Protein AF-T1PI43-F1 (afdb_monomer)

Structure (mmCIF, N/CA/C/O backbone):
data_AF-T1PI43-F1
#
_entry.id   AF-T1PI43-F1
#
loop_
_atom_site.group_PDB
_atom_site.id
_atom_site.type_symbol
_atom_site.label_atom_id
_atom_site.label_alt_id
_atom_site.label_comp_id
_atom_site.label_asym_id
_atom_site.label_entity_id
_atom_site.label_seq_id
_atom_site.pdbx_PDB_ins_code
_atom_site.Cartn_x
_atom_site.Cartn_y
_atom_site.Cartn_z
_atom_site.occupancy
_atom_site.B_iso_or_equiv
_atom_site.auth_seq_id
_atom_site.auth_comp_id
_atom_site.auth_asym_id
_atom_site.auth_atom_id
_atom_site.pdbx_PDB_model_num
ATOM 1 N N . MET A 1 1 ? 41.796 4.995 -21.444 1.00 42.12 1 MET A N 1
ATOM 2 C CA . MET A 1 1 ? 40.550 5.702 -21.820 1.00 42.12 1 MET A CA 1
ATOM 3 C C . MET A 1 1 ? 39.858 4.937 -22.948 1.00 42.12 1 MET A C 1
ATOM 5 O O . MET A 1 1 ? 40.168 5.170 -24.104 1.00 42.12 1 MET A O 1
ATOM 9 N N . LYS A 1 2 ? 39.012 3.948 -22.628 1.00 40.44 2 LYS A N 1
ATOM 10 C CA . LYS A 1 2 ? 38.234 3.158 -23.612 1.00 40.44 2 LYS A CA 1
ATOM 11 C C . LYS A 1 2 ? 36.984 2.537 -22.960 1.00 40.44 2 LYS A C 1
ATOM 13 O O . LYS A 1 2 ? 36.690 1.363 -23.126 1.00 40.44 2 LYS A O 1
ATOM 18 N N . ALA A 1 3 ? 36.286 3.324 -22.141 1.00 47.00 3 ALA A N 1
ATOM 19 C CA . ALA A 1 3 ? 35.073 2.886 -21.439 1.00 47.00 3 ALA A CA 1
ATOM 20 C C . ALA A 1 3 ? 33.947 3.938 -21.456 1.00 47.00 3 ALA A C 1
ATOM 22 O O . ALA A 1 3 ? 32.954 3.785 -20.759 1.00 47.00 3 ALA A O 1
ATOM 23 N N . ALA A 1 4 ? 34.092 5.006 -22.250 1.00 47.03 4 ALA A N 1
ATOM 24 C CA . ALA A 1 4 ? 33.090 6.068 -22.370 1.00 47.03 4 ALA A CA 1
ATOM 25 C C . ALA A 1 4 ? 32.161 5.899 -23.594 1.00 47.03 4 ALA A C 1
ATOM 27 O O . ALA A 1 4 ? 31.239 6.685 -23.765 1.00 47.03 4 ALA A O 1
ATOM 28 N N . GLU A 1 5 ? 32.369 4.874 -24.433 1.00 46.25 5 GLU A N 1
ATOM 29 C CA . GLU A 1 5 ? 31.746 4.770 -25.769 1.00 46.25 5 GLU A CA 1
ATOM 30 C C . GLU A 1 5 ? 30.708 3.637 -25.911 1.00 46.25 5 GLU A C 1
ATOM 32 O O . GLU A 1 5 ? 30.396 3.204 -27.013 1.00 46.25 5 GLU A O 1
ATOM 37 N N . LYS A 1 6 ? 30.144 3.116 -24.810 1.00 44.12 6 LYS A N 1
ATOM 38 C CA . LYS A 1 6 ? 29.080 2.088 -24.896 1.00 44.12 6 LYS A CA 1
ATOM 39 C C . LYS A 1 6 ? 27.882 2.291 -23.970 1.00 44.12 6 LYS A C 1
ATOM 41 O O . LYS A 1 6 ? 27.075 1.384 -23.800 1.00 44.12 6 LYS A O 1
ATOM 46 N N . ALA A 1 7 ? 27.730 3.481 -23.401 1.00 49.81 7 ALA A N 1
ATOM 47 C CA . ALA A 1 7 ? 26.522 3.867 -22.684 1.00 49.81 7 ALA A CA 1
ATOM 48 C C . ALA A 1 7 ? 25.540 4.514 -23.672 1.00 49.81 7 ALA A C 1
ATOM 50 O O . ALA A 1 7 ? 25.355 5.728 -23.672 1.00 49.81 7 ALA A O 1
ATOM 51 N N . VAL A 1 8 ? 24.951 3.704 -24.559 1.00 52.94 8 VAL A N 1
ATOM 52 C CA . VAL A 1 8 ? 23.811 4.145 -25.374 1.00 52.94 8 VAL A CA 1
ATOM 53 C C . VAL A 1 8 ? 22.723 4.603 -24.405 1.00 52.94 8 VAL A C 1
ATOM 55 O O . VAL A 1 8 ? 22.339 3.849 -23.506 1.00 52.94 8 VAL A O 1
ATOM 58 N N . SER A 1 9 ? 22.286 5.854 -24.552 1.00 54.09 9 SER A N 1
ATOM 59 C CA . SER A 1 9 ? 21.179 6.449 -23.804 1.00 54.09 9 SER A CA 1
ATOM 60 C C . SER A 1 9 ? 20.005 5.465 -23.780 1.00 54.09 9 SER A C 1
ATOM 62 O O . SER A 1 9 ? 19.653 4.958 -24.847 1.00 54.09 9 SER A O 1
ATOM 64 N N . PRO A 1 10 ? 19.394 5.167 -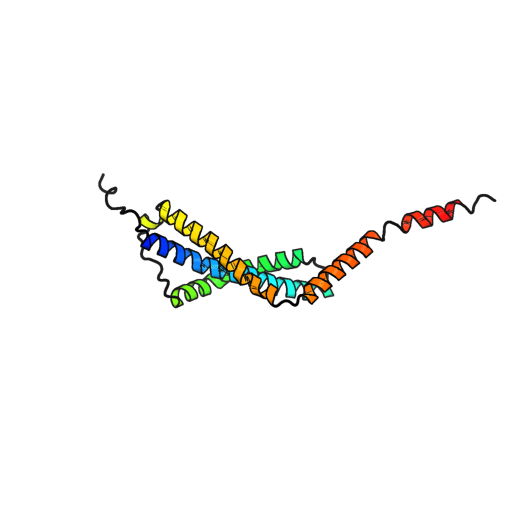22.619 1.00 58.06 10 PRO A N 1
ATOM 65 C CA . PRO A 1 10 ? 18.272 4.240 -22.571 1.00 58.06 10 PRO A CA 1
ATOM 66 C C . PRO A 1 10 ? 17.163 4.753 -23.494 1.00 58.06 10 PRO A C 1
ATOM 68 O O . PRO A 1 10 ? 16.716 5.896 -23.367 1.00 58.06 10 PRO A O 1
ATOM 71 N N . SER A 1 11 ? 16.762 3.916 -24.451 1.00 66.56 11 SER A N 1
ATOM 72 C CA . SER A 1 11 ? 15.646 4.206 -25.347 1.00 66.56 11 SER A CA 1
ATOM 73 C C . SER A 1 11 ? 14.371 4.396 -24.523 1.00 66.56 11 SER A C 1
ATOM 75 O O . SER A 1 11 ? 14.207 3.785 -23.464 1.00 66.56 11 SER A O 1
ATOM 77 N N . SER A 1 12 ? 13.434 5.218 -24.998 1.00 68.12 12 SER A N 1
ATOM 78 C CA . SER A 1 12 ? 12.165 5.480 -24.305 1.00 68.12 12 SER A CA 1
ATOM 79 C C . SER A 1 12 ? 11.398 4.194 -23.969 1.00 68.12 12 SER A C 1
ATOM 81 O O . SER A 1 12 ? 10.742 4.126 -22.934 1.00 68.12 12 SER A O 1
ATOM 83 N N . ALA A 1 13 ? 11.531 3.151 -24.797 1.00 69.94 13 ALA A N 1
ATOM 84 C CA . ALA A 1 13 ? 10.933 1.840 -24.553 1.00 69.94 13 ALA A CA 1
ATOM 85 C C . ALA A 1 13 ? 11.521 1.120 -23.323 1.00 69.94 13 ALA A C 1
ATOM 87 O O . ALA A 1 13 ? 10.793 0.438 -22.605 1.00 69.94 13 ALA A O 1
ATOM 88 N N . ASP A 1 14 ? 12.814 1.287 -23.041 1.00 70.88 14 ASP A N 1
ATOM 89 C CA . ASP A 1 14 ? 13.461 0.659 -21.885 1.00 70.88 14 ASP A CA 1
ATOM 90 C C . ASP A 1 14 ? 13.163 1.427 -20.594 1.00 70.88 14 ASP A C 1
ATOM 92 O O . ASP A 1 14 ? 12.953 0.814 -19.549 1.00 70.88 14 ASP A O 1
ATOM 96 N N . LEU A 1 15 ? 13.018 2.755 -20.675 1.00 71.81 15 LEU A N 1
ATOM 97 C CA . LEU A 1 15 ? 12.529 3.571 -19.558 1.00 71.81 15 LEU A CA 1
ATOM 98 C C . LEU A 1 15 ? 11.111 3.167 -19.131 1.00 71.81 15 LEU A C 1
ATOM 100 O O . LEU A 1 15 ? 10.839 3.076 -17.935 1.00 71.81 15 LEU A O 1
ATOM 104 N N . TRP A 1 16 ? 10.229 2.873 -20.090 1.00 75.56 16 TRP A N 1
ATOM 105 C CA . TRP A 1 16 ? 8.878 2.382 -19.804 1.00 75.56 16 TRP A CA 1
ATOM 106 C C . TRP A 1 16 ? 8.876 1.000 -19.143 1.00 75.56 16 TRP A C 1
ATOM 108 O O . TRP A 1 16 ? 8.132 0.786 -18.189 1.00 75.56 16 TRP A O 1
ATOM 118 N N . LYS A 1 17 ? 9.742 0.075 -19.571 1.00 77.25 17 LYS A N 1
ATOM 119 C CA . LYS A 1 17 ? 9.887 -1.230 -18.897 1.00 77.25 17 LYS A CA 1
ATOM 120 C C . LYS A 1 17 ? 10.351 -1.067 -17.449 1.00 77.25 17 LYS A C 1
ATOM 122 O O . LYS A 1 17 ? 9.759 -1.661 -16.554 1.00 77.25 17 LYS A O 1
ATOM 127 N N . ILE A 1 18 ? 11.367 -0.228 -17.212 1.00 76.56 18 ILE A N 1
ATOM 128 C CA . ILE A 1 18 ? 11.862 0.082 -15.858 1.00 76.56 18 ILE A CA 1
ATOM 129 C C . ILE A 1 18 ? 10.738 0.670 -15.003 1.00 76.56 18 ILE A C 1
ATOM 131 O O . ILE A 1 18 ? 10.595 0.294 -13.839 1.00 76.56 18 ILE A O 1
ATOM 135 N N . PHE A 1 19 ? 9.938 1.568 -15.581 1.00 81.69 19 PHE A N 1
ATOM 136 C CA . PHE A 1 19 ? 8.791 2.166 -14.912 1.00 81.69 19 PHE A CA 1
ATOM 137 C C . PHE A 1 19 ? 7.785 1.101 -14.466 1.00 81.69 19 PHE A C 1
ATOM 139 O O . PHE A 1 19 ? 7.496 1.028 -13.279 1.00 81.69 19 PHE A O 1
ATOM 146 N N . PHE A 1 20 ? 7.302 0.239 -15.368 1.00 81.31 20 PHE A N 1
ATOM 147 C CA . PHE A 1 20 ? 6.287 -0.769 -15.028 1.00 81.31 20 PHE A CA 1
ATOM 148 C C . PHE A 1 20 ? 6.787 -1.806 -14.022 1.00 81.31 20 PHE A C 1
ATOM 150 O O . PHE A 1 20 ? 6.079 -2.120 -13.070 1.00 81.31 20 PHE A O 1
ATOM 157 N N . VAL A 1 21 ? 8.026 -2.274 -14.173 1.00 81.69 21 VAL A N 1
ATOM 158 C CA . VAL A 1 21 ? 8.634 -3.250 -13.253 1.00 81.69 21 VAL A CA 1
ATOM 159 C C . VAL A 1 21 ? 8.781 -2.678 -11.842 1.00 81.69 21 VAL A C 1
ATOM 161 O O . VAL A 1 21 ? 8.653 -3.411 -10.871 1.00 81.69 21 VAL A O 1
ATOM 164 N N . ASN A 1 22 ? 9.007 -1.366 -11.710 1.00 82.25 22 ASN A N 1
ATOM 165 C CA . ASN A 1 22 ? 9.020 -0.691 -10.411 1.00 82.25 22 ASN A CA 1
ATOM 166 C C . ASN A 1 22 ? 7.637 -0.193 -9.970 1.00 82.25 22 ASN A C 1
ATOM 168 O O . ASN A 1 22 ? 7.474 0.116 -8.801 1.00 82.25 22 ASN A O 1
ATOM 172 N N . ALA A 1 23 ? 6.656 -0.064 -10.861 1.00 86.38 23 ALA A N 1
ATOM 173 C CA . ALA A 1 23 ? 5.327 0.417 -10.506 1.00 86.38 23 ALA A CA 1
ATOM 174 C C . ALA A 1 23 ? 4.457 -0.713 -9.958 1.00 86.38 23 ALA A C 1
ATOM 176 O O . ALA A 1 23 ? 3.873 -0.557 -8.894 1.00 86.38 23 ALA A O 1
ATOM 177 N N . VAL A 1 24 ? 4.404 -1.863 -10.636 1.00 87.31 24 VAL A N 1
ATOM 178 C CA . VAL A 1 24 ? 3.499 -2.970 -10.275 1.00 87.31 24 VAL A CA 1
ATOM 179 C C . VAL A 1 24 ? 3.691 -3.489 -8.844 1.00 87.31 24 VAL A C 1
ATOM 181 O O . VAL A 1 24 ? 2.685 -3.594 -8.139 1.00 87.31 24 VAL A O 1
ATOM 184 N N . PRO A 1 25 ? 4.921 -3.731 -8.350 1.00 86.62 25 PRO A N 1
ATOM 185 C CA . PRO A 1 25 ? 5.114 -4.178 -6.973 1.00 86.62 25 PRO A CA 1
ATOM 186 C C . PRO A 1 25 ? 4.611 -3.154 -5.955 1.00 86.62 25 PRO A C 1
ATOM 188 O O . PRO A 1 25 ? 4.057 -3.509 -4.922 1.00 86.62 25 PRO A O 1
ATOM 191 N N . PHE A 1 26 ? 4.766 -1.870 -6.276 1.00 89.12 26 PHE A N 1
ATOM 192 C CA . PHE A 1 26 ? 4.360 -0.763 -5.422 1.00 89.12 26 PHE A CA 1
ATOM 193 C C . PHE A 1 26 ? 2.856 -0.470 -5.498 1.00 89.12 26 PHE A C 1
ATOM 195 O O . PHE A 1 26 ? 2.288 -0.034 -4.503 1.00 89.12 26 PHE A O 1
ATOM 202 N N . VAL A 1 27 ? 2.196 -0.763 -6.627 1.00 91.69 27 VAL A N 1
ATOM 203 C CA . VAL A 1 27 ? 0.725 -0.799 -6.712 1.00 91.69 27 VAL A CA 1
ATOM 204 C C . VAL A 1 27 ? 0.184 -1.891 -5.801 1.00 91.69 27 VAL A C 1
ATOM 206 O O . VAL A 1 27 ? -0.725 -1.630 -5.021 1.00 91.69 27 VAL A O 1
ATOM 209 N N . ALA A 1 28 ? 0.750 -3.099 -5.870 1.00 89.62 28 ALA A N 1
ATOM 210 C CA . ALA A 1 28 ? 0.323 -4.210 -5.026 1.00 89.62 28 ALA A CA 1
ATOM 211 C C . ALA A 1 28 ? 0.571 -3.923 -3.537 1.00 89.62 28 ALA A C 1
ATOM 213 O O . ALA A 1 28 ? -0.325 -4.140 -2.725 1.00 89.62 28 ALA A O 1
ATOM 214 N N . PHE A 1 29 ? 1.743 -3.373 -3.198 1.00 90.00 29 PHE A N 1
ATOM 215 C CA . PHE A 1 29 ? 2.058 -2.944 -1.837 1.00 90.00 29 PHE A CA 1
ATOM 216 C C . PHE A 1 29 ? 1.079 -1.872 -1.346 1.00 90.00 29 PHE A C 1
ATOM 218 O O . PHE A 1 29 ? 0.436 -2.085 -0.332 1.00 90.00 29 PHE A O 1
ATOM 225 N N . GLY A 1 30 ? 0.890 -0.771 -2.086 1.00 90.62 30 GLY A N 1
ATOM 226 C CA . GLY A 1 30 ? -0.023 0.307 -1.678 1.00 90.62 30 GLY A CA 1
ATOM 227 C C . GLY A 1 30 ? -1.491 -0.128 -1.600 1.00 90.62 30 GLY A C 1
ATOM 228 O O . GLY A 1 30 ? -2.244 0.372 -0.767 1.00 90.62 30 GLY A O 1
ATOM 229 N N . PHE A 1 31 ? -1.906 -1.078 -2.446 1.00 92.25 31 PHE A N 1
ATOM 230 C CA . PHE A 1 31 ? -3.227 -1.700 -2.358 1.00 92.25 31 PHE A CA 1
ATOM 231 C C . PHE A 1 31 ? -3.378 -2.494 -1.064 1.00 92.25 31 PHE A C 1
ATOM 233 O O . PHE A 1 31 ? -4.322 -2.250 -0.317 1.00 92.25 31 PHE A O 1
ATOM 240 N N . LEU A 1 32 ? -2.457 -3.427 -0.805 1.00 90.38 32 LEU A N 1
ATOM 241 C CA . LEU A 1 32 ? -2.497 -4.283 0.377 1.00 90.38 32 LEU A CA 1
ATOM 242 C C . LEU A 1 32 ? -2.373 -3.455 1.660 1.00 90.38 32 LEU A C 1
ATOM 244 O O . LEU A 1 32 ? -3.080 -3.757 2.620 1.00 90.38 32 LEU A O 1
ATOM 248 N N . ASP A 1 33 ? -1.560 -2.394 1.620 1.00 91.06 33 ASP A N 1
ATOM 249 C CA . ASP A 1 33 ? -1.339 -1.437 2.701 1.00 91.06 33 ASP A CA 1
ATOM 250 C C . ASP A 1 33 ? -2.654 -0.764 3.142 1.00 91.06 33 ASP A C 1
ATOM 252 O O . ASP A 1 33 ? -3.153 -0.996 4.246 1.00 91.06 33 ASP A O 1
ATOM 256 N N . ASN A 1 34 ? -3.306 -0.031 2.235 1.00 89.44 34 ASN A N 1
ATOM 257 C CA . ASN A 1 34 ? -4.560 0.657 2.552 1.00 89.44 34 ASN A CA 1
ATOM 258 C C . ASN A 1 34 ? -5.727 -0.308 2.805 1.00 89.44 34 ASN A C 1
ATOM 260 O O . ASN A 1 34 ? -6.537 -0.066 3.698 1.00 89.44 34 ASN A O 1
ATOM 264 N N . PHE A 1 35 ? -5.819 -1.403 2.044 1.00 90.88 35 PHE A N 1
ATOM 265 C CA . PHE A 1 35 ? -6.903 -2.377 2.188 1.00 90.88 35 PHE A CA 1
ATOM 266 C C . PHE A 1 35 ? -6.860 -3.063 3.554 1.00 90.88 35 PHE A C 1
ATOM 268 O O . PHE A 1 35 ? -7.862 -3.111 4.269 1.00 90.88 35 PHE A O 1
ATOM 275 N N . THR A 1 36 ? -5.689 -3.580 3.928 1.00 89.00 36 THR A N 1
ATOM 276 C CA . THR A 1 36 ? -5.530 -4.309 5.185 1.00 89.00 36 THR A CA 1
ATOM 277 C C . THR A 1 36 ? -5.584 -3.359 6.369 1.00 89.00 36 THR A C 1
ATOM 279 O O . THR A 1 36 ? -6.169 -3.734 7.376 1.00 89.00 36 THR A O 1
ATOM 282 N N . MET A 1 37 ? -5.075 -2.125 6.252 1.00 90.12 37 MET A N 1
ATOM 283 C CA . MET A 1 37 ? -5.239 -1.110 7.295 1.00 90.12 37 MET A CA 1
ATOM 284 C C . MET A 1 37 ? -6.715 -0.835 7.591 1.00 90.12 37 MET A C 1
ATOM 286 O O . MET A 1 37 ? -7.085 -0.836 8.759 1.00 90.12 37 MET A O 1
ATOM 290 N N . ILE A 1 38 ? -7.551 -0.603 6.571 1.00 88.44 38 ILE A N 1
ATOM 291 C CA . ILE A 1 38 ? -8.977 -0.291 6.770 1.00 88.44 38 ILE A CA 1
ATOM 292 C C . ILE A 1 38 ? -9.684 -1.461 7.455 1.00 88.44 38 ILE A C 1
ATOM 294 O O . ILE A 1 38 ? -10.362 -1.272 8.459 1.00 88.44 38 ILE A O 1
ATOM 298 N N . ILE A 1 39 ? -9.475 -2.679 6.951 1.00 87.44 39 ILE A N 1
ATOM 299 C CA . ILE A 1 39 ? -10.117 -3.871 7.508 1.00 87.44 39 ILE A CA 1
ATOM 300 C C . ILE A 1 39 ? -9.593 -4.169 8.916 1.00 87.44 39 ILE A C 1
ATOM 302 O O . ILE A 1 39 ? -10.376 -4.371 9.836 1.00 87.44 39 ILE A O 1
ATOM 306 N N . ALA A 1 40 ? -8.276 -4.197 9.113 1.00 88.75 40 ALA A N 1
ATOM 307 C CA . ALA A 1 40 ? -7.685 -4.478 10.417 1.00 88.75 40 ALA A CA 1
ATOM 308 C C . ALA A 1 40 ? -8.018 -3.387 11.439 1.00 88.75 40 ALA A C 1
ATOM 310 O O . ALA A 1 40 ? -8.269 -3.716 12.592 1.00 88.75 40 ALA A O 1
ATOM 311 N N . GLY A 1 41 ? -8.043 -2.118 11.025 1.00 86.19 41 GLY A N 1
ATOM 312 C CA . GLY A 1 41 ? -8.443 -0.988 11.860 1.00 86.19 41 GLY A CA 1
ATOM 313 C C . GLY A 1 41 ? -9.864 -1.157 12.385 1.00 86.19 41 GLY A C 1
ATOM 314 O O . GLY A 1 41 ? -10.056 -1.108 13.596 1.00 86.19 41 GLY A O 1
ATOM 315 N N . ASP A 1 42 ? -10.810 -1.481 11.501 1.00 83.75 42 ASP A N 1
ATOM 316 C CA . ASP A 1 42 ? -12.206 -1.771 11.854 1.00 83.75 42 ASP A CA 1
ATOM 317 C C . ASP A 1 42 ? -12.319 -2.965 12.825 1.00 83.75 42 ASP A C 1
ATOM 319 O O . ASP A 1 42 ? -12.949 -2.884 13.880 1.00 83.75 42 ASP A O 1
ATOM 323 N N . TYR A 1 43 ? -11.598 -4.062 12.556 1.00 84.69 43 TYR A N 1
ATOM 324 C CA . TYR A 1 43 ? -11.562 -5.21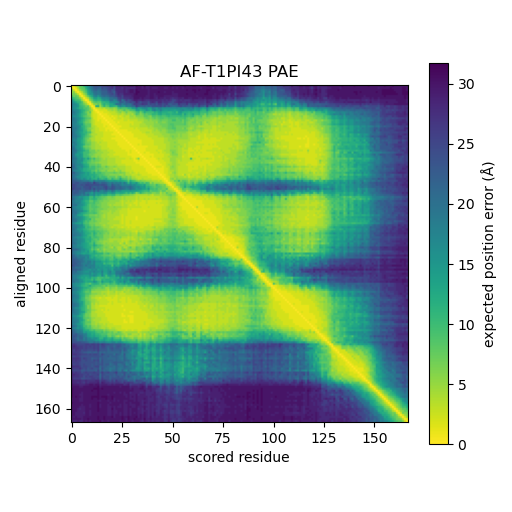6 13.466 1.00 84.69 43 TYR A CA 1
ATOM 325 C C . TYR A 1 43 ? -10.959 -4.891 14.839 1.00 84.69 43 TYR A C 1
ATOM 327 O O . TYR A 1 43 ? -11.426 -5.414 15.854 1.00 84.69 43 TYR A O 1
ATOM 335 N N . ILE A 1 44 ? -9.906 -4.071 14.889 1.00 85.50 44 ILE A N 1
ATOM 336 C CA . ILE A 1 44 ? -9.267 -3.642 16.139 1.00 85.50 44 ILE A CA 1
ATOM 337 C C . ILE A 1 44 ? -10.225 -2.752 16.921 1.00 85.50 44 ILE A C 1
ATOM 339 O O . ILE A 1 44 ? -10.414 -2.969 18.114 1.00 85.50 44 ILE A O 1
ATOM 343 N N . GLU A 1 45 ? -10.855 -1.783 16.2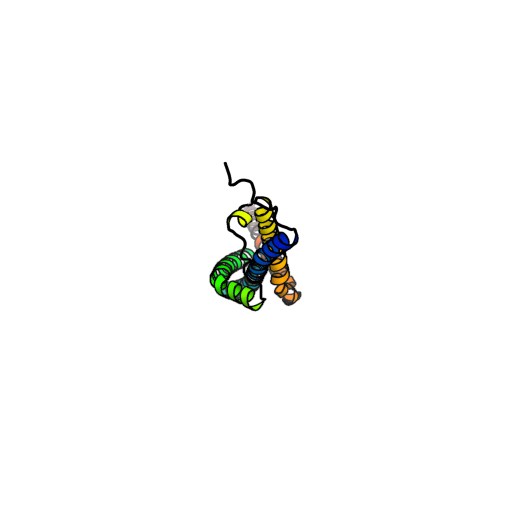68 1.00 81.94 45 GLU A N 1
ATOM 344 C CA . GLU A 1 45 ? -11.827 -0.895 16.899 1.00 81.94 45 GLU A CA 1
ATOM 345 C C . GLU A 1 45 ? -13.000 -1.680 17.493 1.00 81.94 45 GLU A C 1
ATOM 347 O O . GLU A 1 45 ? -13.305 -1.515 18.676 1.00 81.94 45 GLU A O 1
ATOM 352 N N . TYR A 1 46 ? -13.558 -2.638 16.747 1.00 80.19 46 TYR A N 1
ATOM 353 C CA . TYR A 1 46 ? -14.601 -3.535 17.247 1.00 80.19 46 TYR A CA 1
ATOM 354 C C . TYR A 1 46 ? -14.137 -4.380 18.448 1.00 80.19 46 TYR A C 1
ATOM 356 O O . TYR A 1 46 ? -14.830 -4.480 19.465 1.00 80.19 46 TYR A O 1
ATOM 364 N N . LEU A 1 47 ? -12.945 -4.984 18.363 1.00 80.06 47 LEU A N 1
ATOM 365 C CA . LEU A 1 47 ? -12.425 -5.867 19.410 1.00 80.06 47 LEU A CA 1
ATOM 366 C C . LEU A 1 47 ? -12.113 -5.106 20.705 1.00 80.06 47 LEU A C 1
ATOM 368 O O . LEU A 1 47 ? -12.402 -5.589 21.803 1.00 80.06 47 LEU A O 1
ATOM 372 N N . PHE A 1 48 ? -11.528 -3.915 20.586 1.00 74.25 48 PHE A N 1
ATOM 373 C CA . PHE A 1 48 ? -11.129 -3.108 21.733 1.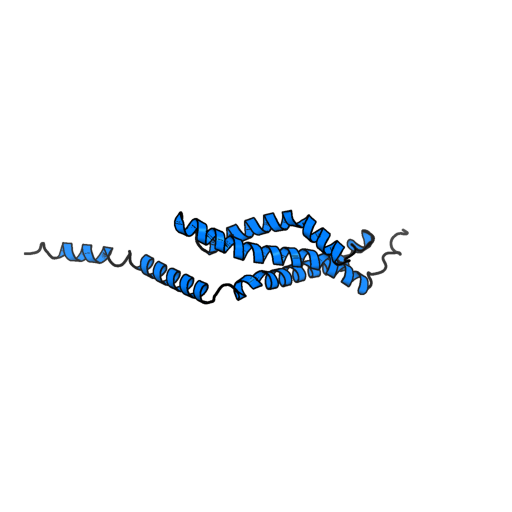00 74.25 48 PHE A CA 1
ATOM 374 C C . PHE A 1 48 ? -12.265 -2.241 22.273 1.00 74.25 48 PHE A C 1
ATOM 376 O O . PHE A 1 4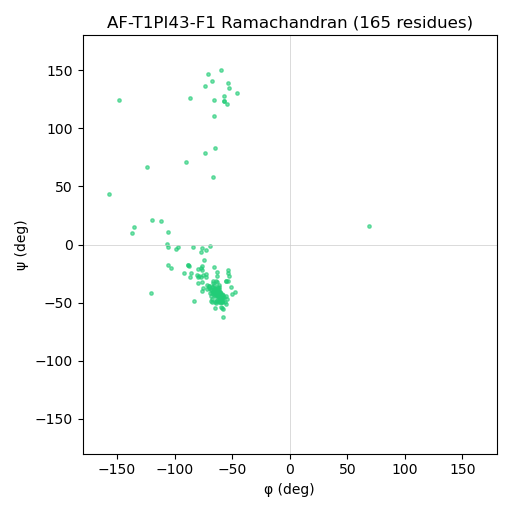8 ? -12.280 -2.005 23.478 1.00 74.25 48 PHE A O 1
ATOM 383 N N . GLY A 1 49 ? -13.276 -1.884 21.475 1.00 63.50 49 GLY A N 1
ATOM 384 C CA . GLY A 1 49 ? -14.456 -1.138 21.932 1.00 63.50 49 GLY A CA 1
ATOM 385 C C . GLY A 1 49 ? -15.176 -1.775 23.129 1.00 63.50 49 GLY A C 1
ATOM 386 O O . GLY A 1 49 ? -15.775 -1.069 23.938 1.00 63.50 49 GLY A O 1
ATOM 387 N N . THR A 1 50 ? -15.033 -3.093 23.313 1.00 60.47 50 THR A N 1
ATOM 388 C CA . THR A 1 50 ? -15.623 -3.836 24.441 1.00 60.47 50 THR A CA 1
ATOM 389 C C . THR A 1 50 ? -14.728 -3.871 25.698 1.00 60.47 50 THR A C 1
ATOM 391 O O . THR A 1 50 ? -15.226 -4.129 26.792 1.00 60.47 50 THR A O 1
ATOM 394 N N . PHE A 1 51 ? -13.417 -3.605 25.583 1.00 57.16 51 PHE A N 1
ATOM 395 C CA . PHE A 1 51 ? -12.439 -3.756 26.680 1.00 57.16 51 PHE A CA 1
ATOM 396 C C . PHE A 1 51 ? -11.692 -2.464 27.056 1.00 57.16 51 PHE A C 1
ATOM 398 O O . PHE A 1 51 ? -11.498 -2.201 28.241 1.00 57.16 51 PHE A O 1
ATOM 405 N N . MET A 1 52 ? -11.265 -1.657 26.080 1.00 60.75 52 MET A N 1
ATOM 406 C CA . MET A 1 52 ? -10.599 -0.363 26.264 1.00 60.75 52 MET A CA 1
ATOM 407 C C . MET A 1 52 ? -10.961 0.555 25.093 1.00 60.75 52 MET A C 1
ATOM 409 O O . MET A 1 52 ? -10.695 0.197 23.952 1.00 60.75 52 MET A O 1
ATOM 413 N N . CYS A 1 53 ? -11.513 1.747 25.345 1.00 67.69 53 CYS A N 1
ATOM 414 C CA . CYS A 1 53 ? -11.822 2.720 24.288 1.00 67.69 53 CYS A CA 1
ATOM 415 C C . CYS A 1 53 ? -10.538 3.232 23.604 1.00 67.69 53 CYS A C 1
ATOM 417 O O . CYS A 1 53 ? -10.006 4.281 23.968 1.00 67.69 53 CYS A O 1
ATOM 419 N N . ILE A 1 54 ? -10.025 2.478 22.633 1.00 77.19 54 ILE A N 1
ATOM 420 C CA . ILE A 1 54 ? -9.006 2.928 21.687 1.00 77.19 54 ILE A CA 1
ATOM 421 C C . ILE A 1 54 ? -9.687 3.885 20.709 1.00 77.19 54 ILE A C 1
ATOM 423 O O . ILE A 1 54 ? -10.805 3.636 20.272 1.00 77.19 54 ILE A O 1
ATOM 427 N N . SER A 1 55 ? -9.035 5.004 20.395 1.00 81.50 55 SER A N 1
ATOM 428 C CA . SER A 1 55 ? -9.566 5.931 19.399 1.00 81.50 55 SER A CA 1
ATOM 429 C C . SER A 1 55 ? -9.468 5.333 17.994 1.00 81.50 55 SER A C 1
ATOM 431 O O . SER A 1 55 ? -8.485 4.667 17.670 1.00 81.50 55 SER A O 1
ATOM 433 N N . THR A 1 56 ? -10.426 5.655 17.127 1.00 80.44 56 THR A N 1
ATOM 434 C CA . THR A 1 56 ? -10.454 5.287 15.698 1.00 80.44 56 THR A CA 1
ATOM 435 C C . THR A 1 56 ? -9.117 5.568 14.999 1.00 80.44 56 THR A C 1
ATOM 437 O O . THR A 1 56 ? -8.576 4.745 14.264 1.00 80.44 56 THR A O 1
ATOM 440 N N . MET A 1 57 ? -8.491 6.708 15.310 1.00 81.19 57 MET A N 1
ATOM 441 C CA . MET A 1 57 ? -7.178 7.082 14.765 1.00 81.19 57 MET A CA 1
ATOM 442 C C . MET A 1 57 ? -6.040 6.171 15.255 1.00 81.19 57 MET A C 1
ATOM 444 O O . MET A 1 57 ? -5.094 5.909 14.513 1.00 81.19 57 MET A O 1
ATOM 448 N N . ALA A 1 58 ? -6.115 5.671 16.492 1.00 85.50 58 ALA A N 1
ATOM 449 C CA . ALA A 1 58 ? -5.143 4.721 17.025 1.00 85.50 58 ALA A CA 1
ATOM 450 C C . ALA A 1 58 ? -5.345 3.310 16.448 1.00 85.50 58 ALA A C 1
ATOM 452 O O . ALA A 1 58 ? -4.357 2.647 16.132 1.00 85.50 58 ALA A O 1
ATOM 453 N N . ALA A 1 59 ? -6.593 2.878 16.237 1.00 85.75 59 ALA A N 1
ATOM 454 C CA . ALA A 1 59 ? -6.898 1.634 15.531 1.00 85.75 59 ALA A CA 1
ATOM 455 C C . ALA A 1 59 ? -6.384 1.669 14.081 1.00 85.75 59 ALA A C 1
ATOM 457 O O . ALA A 1 59 ? -5.726 0.726 13.646 1.00 85.75 59 ALA A O 1
ATOM 458 N N . ALA A 1 60 ? -6.561 2.791 13.375 1.00 85.25 60 ALA A 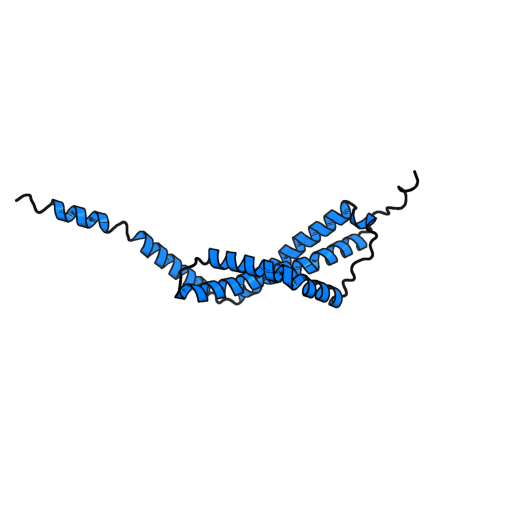N 1
ATOM 459 C CA . ALA A 1 60 ? -5.990 3.002 12.044 1.00 85.25 60 ALA A CA 1
ATOM 460 C C . ALA A 1 60 ? -4.448 2.947 12.046 1.00 85.25 60 ALA A C 1
ATOM 462 O O . ALA A 1 60 ? -3.852 2.290 11.195 1.00 85.25 60 ALA A O 1
ATOM 463 N N . GLY A 1 61 ? -3.786 3.566 13.032 1.00 88.69 61 GLY A N 1
ATOM 464 C CA . GLY A 1 61 ? -2.323 3.501 13.168 1.00 88.69 61 GLY A CA 1
ATOM 465 C C . GLY A 1 61 ? -1.790 2.086 13.445 1.00 88.69 61 GLY A C 1
ATOM 466 O O . GLY A 1 61 ? -0.765 1.676 12.891 1.00 88.69 61 GLY A O 1
ATOM 467 N N . LEU A 1 62 ? -2.506 1.305 14.260 1.00 89.62 62 LEU A N 1
ATOM 468 C CA . LEU A 1 62 ? -2.212 -0.117 14.469 1.00 89.62 62 LEU A CA 1
ATOM 469 C C . LEU A 1 62 ? -2.462 -0.930 13.194 1.00 89.62 62 LEU A C 1
ATOM 471 O O . LEU A 1 62 ? -1.633 -1.768 12.836 1.00 89.62 62 LEU A O 1
ATOM 475 N N . GLY A 1 63 ? -3.549 -0.631 12.481 1.00 90.94 63 GLY A N 1
ATOM 476 C CA . GLY A 1 63 ? -3.860 -1.184 11.168 1.00 90.94 63 GLY A CA 1
ATOM 477 C C . GLY A 1 63 ? -2.718 -0.971 10.178 1.00 90.94 63 GLY A C 1
ATOM 478 O O . GLY A 1 63 ? -2.283 -1.939 9.566 1.00 90.94 63 GLY A O 1
ATOM 479 N N . ASN A 1 64 ? -2.160 0.242 10.090 1.00 93.00 64 ASN A N 1
ATOM 480 C CA . ASN A 1 64 ? -1.027 0.555 9.210 1.00 93.00 64 ASN A CA 1
ATOM 481 C C . ASN A 1 64 ? 0.212 -0.264 9.585 1.00 93.00 64 ASN A C 1
ATOM 483 O O . ASN A 1 64 ? 0.879 -0.816 8.723 1.00 93.00 64 ASN A O 1
ATOM 487 N N . THR A 1 65 ? 0.489 -0.412 10.883 1.00 92.12 65 THR A N 1
ATOM 488 C CA . THR A 1 65 ? 1.635 -1.208 11.355 1.00 92.12 65 THR A CA 1
ATOM 489 C C . THR A 1 65 ? 1.494 -2.683 10.969 1.00 92.12 65 THR A C 1
ATOM 491 O O . THR A 1 65 ? 2.449 -3.309 10.511 1.00 92.12 65 THR A O 1
ATOM 494 N N . ILE A 1 66 ? 0.298 -3.255 11.141 1.00 92.19 66 ILE A N 1
ATOM 495 C CA . ILE A 1 66 ? 0.000 -4.635 10.729 1.00 92.19 66 ILE A CA 1
ATOM 496 C C . ILE A 1 66 ? 0.117 -4.766 9.210 1.00 92.19 66 ILE A C 1
ATOM 498 O O . ILE A 1 66 ? 0.672 -5.747 8.710 1.00 92.19 66 ILE A O 1
ATOM 502 N N . SER A 1 67 ? -0.372 -3.762 8.491 1.00 91.31 67 SER A N 1
ATOM 503 C CA . SER A 1 67 ? -0.336 -3.705 7.040 1.00 91.31 67 SER A CA 1
ATOM 504 C C . SER A 1 67 ? 1.083 -3.651 6.485 1.00 91.31 67 SER A C 1
ATOM 506 O O . SER A 1 67 ? 1.403 -4.422 5.588 1.00 91.31 67 SER A O 1
ATOM 508 N N . ASP A 1 68 ? 1.975 -2.859 7.082 1.00 91.62 68 ASP A N 1
ATOM 509 C CA . ASP A 1 68 ? 3.393 -2.794 6.716 1.00 91.62 68 ASP A CA 1
ATOM 510 C C . ASP A 1 68 ? 4.095 -4.148 6.909 1.00 91.62 68 ASP A C 1
ATOM 512 O O . ASP A 1 68 ? 4.847 -4.608 6.043 1.00 91.62 68 ASP A O 1
ATOM 516 N N . VAL A 1 69 ? 3.824 -4.830 8.030 1.00 92.44 69 VAL A N 1
ATOM 517 C CA . VAL A 1 69 ? 4.379 -6.165 8.312 1.00 92.44 69 VAL A CA 1
ATOM 518 C C . VAL A 1 69 ? 3.901 -7.179 7.274 1.00 92.44 69 VAL A C 1
ATOM 520 O O . VAL A 1 69 ? 4.702 -7.968 6.762 1.00 92.44 69 VAL A O 1
ATOM 523 N N . LEU A 1 70 ? 2.614 -7.148 6.927 1.00 90.50 70 LEU A N 1
ATOM 524 C CA . LEU A 1 70 ? 2.045 -8.011 5.895 1.00 90.50 70 LEU A CA 1
ATOM 525 C C . LEU A 1 70 ? 2.530 -7.629 4.495 1.00 90.50 70 LEU A C 1
ATOM 527 O O . LEU A 1 70 ? 2.808 -8.517 3.698 1.00 90.50 70 LEU A O 1
ATOM 531 N N . GLY A 1 71 ? 2.719 -6.344 4.212 1.00 87.75 71 GLY A N 1
ATOM 532 C CA . GLY A 1 71 ? 3.272 -5.816 2.971 1.00 87.75 71 GLY A CA 1
ATOM 533 C C . GLY A 1 71 ? 4.681 -6.339 2.722 1.00 87.75 71 GLY A C 1
ATOM 534 O O . GLY A 1 71 ? 4.942 -6.912 1.664 1.00 87.75 71 GLY A O 1
ATOM 535 N N . ILE A 1 72 ? 5.559 -6.260 3.727 1.00 87.25 72 ILE A N 1
ATOM 536 C CA . ILE A 1 72 ? 6.912 -6.836 3.665 1.00 87.25 72 ILE A CA 1
ATOM 537 C C . ILE A 1 72 ? 6.849 -8.367 3.571 1.00 87.25 72 ILE A C 1
ATOM 539 O O . ILE A 1 72 ? 7.533 -8.960 2.736 1.00 87.25 72 ILE A O 1
ATOM 543 N N . GLY A 1 73 ? 6.004 -9.022 4.375 1.00 87.00 73 GLY A N 1
ATOM 544 C CA . GLY A 1 73 ? 5.817 -10.477 4.329 1.00 87.00 73 GLY A CA 1
ATOM 545 C C . GLY A 1 73 ? 5.255 -10.976 2.992 1.00 87.00 73 GLY A C 1
ATOM 546 O O . GLY A 1 73 ? 5.530 -12.101 2.571 1.00 87.00 73 GLY A O 1
ATOM 547 N N . SER A 1 74 ? 4.515 -10.121 2.287 1.00 84.12 74 SER A N 1
ATOM 548 C CA . SER A 1 74 ? 3.912 -10.413 0.990 1.00 84.12 74 SER A CA 1
ATOM 549 C C . SER A 1 74 ? 4.856 -10.205 -0.194 1.00 84.12 74 SER A C 1
ATOM 551 O O . SER A 1 74 ? 4.472 -10.528 -1.316 1.00 84.12 74 SER A O 1
ATOM 553 N N . ALA A 1 75 ? 6.094 -9.740 0.027 1.00 82.12 75 ALA A N 1
ATOM 554 C CA . ALA A 1 75 ? 7.063 -9.473 -1.039 1.00 82.12 75 ALA A CA 1
ATOM 555 C C . ALA A 1 75 ? 7.216 -10.663 -2.002 1.00 82.12 75 ALA A C 1
ATOM 557 O O . ALA A 1 75 ? 7.147 -10.486 -3.214 1.00 82.12 75 ALA A O 1
ATOM 558 N N . TYR A 1 76 ? 7.281 -11.887 -1.471 1.00 81.38 76 TYR A N 1
ATOM 559 C CA . TYR A 1 76 ? 7.342 -13.112 -2.276 1.00 81.38 76 TYR A CA 1
ATOM 560 C C . TYR A 1 76 ? 6.095 -13.336 -3.158 1.00 81.38 76 TYR A C 1
ATOM 562 O O . TYR A 1 76 ? 6.191 -13.797 -4.296 1.00 81.38 76 TYR A O 1
ATOM 570 N N . TYR A 1 77 ? 4.903 -13.004 -2.653 1.00 81.06 77 TYR A N 1
ATOM 571 C CA . TYR A 1 77 ? 3.657 -13.111 -3.419 1.00 81.06 77 TYR A CA 1
ATOM 572 C C . TYR A 1 77 ? 3.574 -12.044 -4.504 1.00 81.06 77 TYR A C 1
ATOM 574 O O . TYR A 1 77 ? 3.116 -12.328 -5.609 1.00 81.06 77 TYR A O 1
ATOM 582 N N . VAL A 1 78 ? 4.047 -10.834 -4.205 1.00 81.94 78 VAL A N 1
ATOM 583 C CA . VAL A 1 78 ? 4.139 -9.741 -5.174 1.00 81.94 78 VAL A CA 1
ATOM 584 C C . VAL A 1 78 ? 5.133 -10.091 -6.283 1.00 81.94 78 VAL A C 1
ATOM 586 O O . VAL A 1 78 ? 4.818 -9.900 -7.457 1.00 81.94 78 VAL A O 1
ATOM 589 N N . GLU A 1 79 ? 6.286 -10.669 -5.938 1.00 78.31 79 GLU A N 1
ATOM 590 C CA . GLU A 1 79 ? 7.275 -11.174 -6.898 1.00 78.31 79 GLU A CA 1
ATOM 591 C C . GLU A 1 79 ? 6.664 -12.237 -7.817 1.00 78.31 79 GLU A C 1
ATOM 593 O O . GLU A 1 79 ? 6.706 -12.089 -9.039 1.00 78.31 79 GLU A O 1
ATOM 598 N N . ARG A 1 80 ? 5.982 -13.242 -7.253 1.00 77.81 80 ARG A N 1
ATOM 599 C CA . ARG A 1 80 ? 5.250 -14.236 -8.052 1.00 77.81 80 ARG A CA 1
ATOM 600 C C . ARG A 1 80 ? 4.143 -13.631 -8.907 1.00 77.81 80 ARG A C 1
ATOM 602 O O . ARG A 1 80 ? 3.945 -14.061 -10.039 1.00 77.81 80 ARG A O 1
ATOM 609 N N . GLY A 1 81 ? 3.422 -12.637 -8.397 1.00 71.81 81 GLY A N 1
ATOM 610 C CA . GLY A 1 81 ? 2.410 -11.910 -9.161 1.00 71.81 81 GLY A CA 1
ATOM 611 C C . GLY A 1 81 ? 3.016 -11.208 -10.376 1.00 71.81 81 GLY A C 1
ATOM 612 O O . GLY A 1 81 ? 2.461 -11.277 -11.471 1.00 71.81 81 GLY A O 1
ATOM 613 N N . CYS A 1 82 ? 4.195 -10.604 -10.213 1.00 73.81 82 CYS A N 1
ATOM 614 C CA . CYS A 1 82 ? 4.934 -9.984 -11.310 1.00 73.81 82 CYS A CA 1
ATOM 615 C C . CYS A 1 82 ? 5.404 -11.019 -12.345 1.00 73.81 82 CYS A C 1
ATOM 617 O O . CYS A 1 82 ? 5.277 -10.777 -13.547 1.00 73.81 82 CYS A O 1
ATOM 619 N N . GLU A 1 83 ? 5.877 -12.188 -11.900 1.00 74.38 83 GLU A N 1
ATOM 620 C CA . GLU A 1 83 ? 6.242 -13.301 -12.787 1.00 74.38 83 GLU A CA 1
ATOM 621 C C . GLU A 1 83 ? 5.041 -13.810 -13.598 1.00 74.38 83 GLU A C 1
ATOM 623 O O . GLU A 1 83 ? 5.151 -13.993 -14.812 1.00 74.38 83 GLU A O 1
ATOM 628 N N . ILE A 1 84 ? 3.880 -13.986 -12.953 1.00 69.00 84 ILE A N 1
ATOM 629 C CA . ILE A 1 84 ? 2.634 -14.433 -13.600 1.00 69.00 84 ILE A CA 1
ATOM 630 C C . ILE A 1 84 ? 2.134 -13.396 -14.611 1.00 69.00 84 ILE A C 1
ATOM 632 O O . ILE A 1 84 ? 1.678 -13.758 -15.694 1.00 69.00 84 ILE A O 1
ATOM 636 N N . LEU A 1 85 ? 2.266 -12.105 -14.297 1.00 67.62 85 LEU A N 1
ATOM 637 C CA . LEU A 1 85 ? 1.943 -11.006 -15.211 1.00 67.62 85 LEU A CA 1
ATOM 638 C C . LEU A 1 85 ? 2.918 -10.901 -16.397 1.00 67.62 85 LEU A C 1
ATOM 640 O O . LEU A 1 85 ? 2.755 -10.029 -17.250 1.00 67.62 85 LEU A O 1
ATOM 644 N N . GLY A 1 86 ? 3.933 -11.770 -16.470 1.00 63.75 86 GLY A N 1
ATOM 645 C CA . GLY A 1 86 ? 4.915 -11.773 -17.549 1.00 63.75 86 GLY A CA 1
ATOM 646 C C . GLY A 1 86 ? 5.827 -10.548 -17.523 1.00 63.75 86 GLY A C 1
ATOM 647 O O . GLY A 1 86 ? 6.510 -10.269 -18.514 1.00 63.75 86 GLY A O 1
ATOM 648 N N . LEU A 1 87 ? 5.866 -9.822 -16.399 1.00 62.22 87 LEU A N 1
ATOM 649 C CA . LEU A 1 87 ? 6.817 -8.746 -16.163 1.00 62.22 87 LEU A CA 1
ATOM 650 C C . LEU A 1 87 ? 8.172 -9.385 -15.891 1.00 62.22 87 LEU A C 1
ATOM 652 O O . LEU A 1 87 ? 8.604 -9.532 -14.751 1.00 62.22 87 LEU A O 1
ATOM 656 N N . ARG A 1 88 ? 8.846 -9.800 -16.966 1.00 55.53 88 ARG A N 1
ATOM 657 C CA . ARG A 1 88 ? 10.233 -10.238 -16.863 1.00 55.53 88 ARG A CA 1
ATOM 658 C C . ARG A 1 88 ? 11.050 -9.091 -16.268 1.00 55.53 88 ARG A C 1
ATOM 660 O O . ARG A 1 88 ? 10.986 -7.987 -16.824 1.00 55.53 88 ARG A O 1
ATOM 667 N N . PRO A 1 89 ? 11.822 -9.330 -15.192 1.00 56.66 89 PRO A N 1
ATOM 668 C CA . PRO A 1 89 ? 12.813 -8.364 -14.756 1.00 56.66 89 PRO A CA 1
ATOM 669 C C . PRO A 1 89 ? 13.701 -8.078 -15.973 1.00 56.66 89 PRO A C 1
ATOM 671 O O . PRO A 1 89 ? 14.215 -9.014 -16.588 1.00 56.66 89 PRO A O 1
ATOM 674 N N . PRO A 1 90 ? 13.780 -6.822 -16.430 1.00 51.75 90 PRO A N 1
ATOM 675 C CA . PRO A 1 90 ? 14.500 -6.513 -17.643 1.00 51.75 90 PRO A CA 1
ATOM 676 C C . PRO A 1 90 ? 15.977 -6.801 -17.378 1.00 51.75 90 PRO A C 1
ATOM 678 O O . PRO A 1 90 ? 16.541 -6.240 -16.438 1.00 51.75 90 PRO A O 1
ATOM 681 N N . ASP A 1 91 ? 16.583 -7.652 -18.212 1.00 46.75 91 ASP A N 1
ATOM 682 C CA . ASP A 1 91 ? 18.026 -7.936 -18.259 1.00 46.75 91 ASP A CA 1
ATOM 683 C C . ASP A 1 91 ? 18.796 -6.689 -18.738 1.00 46.75 91 ASP A C 1
ATOM 685 O O . ASP A 1 91 ? 19.457 -6.665 -19.777 1.00 46.75 91 ASP A O 1
ATOM 689 N N . LEU A 1 92 ? 18.645 -5.587 -18.010 1.00 51.03 92 LEU A N 1
ATOM 690 C CA . LEU A 1 92 ? 19.374 -4.352 -18.213 1.00 51.03 92 LEU A CA 1
ATOM 691 C C . LEU A 1 92 ? 20.671 -4.467 -17.425 1.00 51.03 92 LEU A C 1
ATOM 693 O O . LEU A 1 92 ? 20.680 -4.748 -16.227 1.00 51.03 92 LEU A O 1
ATOM 697 N N . THR A 1 93 ? 21.785 -4.243 -18.114 1.00 46.50 93 THR A N 1
ATOM 698 C CA . THR A 1 93 ? 23.118 -4.236 -17.511 1.00 46.50 93 THR A CA 1
ATOM 699 C C . THR A 1 93 ? 23.130 -3.254 -16.326 1.00 46.50 93 THR A C 1
ATOM 701 O O . THR A 1 93 ? 22.586 -2.154 -16.463 1.00 46.50 93 THR A O 1
ATOM 704 N N . PRO A 1 94 ? 23.765 -3.578 -15.181 1.00 52.03 94 PRO A N 1
ATOM 705 C CA . PRO A 1 94 ? 23.755 -2.734 -13.973 1.00 52.03 94 PRO A CA 1
ATOM 706 C C . PRO A 1 94 ? 24.195 -1.280 -14.240 1.00 52.03 94 PRO A C 1
ATOM 708 O O . PRO A 1 94 ? 23.699 -0.346 -13.618 1.00 52.03 94 PRO A O 1
ATOM 711 N N . ILE A 1 95 ? 25.017 -1.074 -15.274 1.00 50.56 95 ILE A N 1
ATOM 712 C CA . ILE A 1 95 ? 25.495 0.230 -15.757 1.00 50.56 95 ILE A CA 1
ATOM 713 C C . ILE A 1 95 ? 24.366 1.104 -16.355 1.00 50.56 95 ILE A C 1
ATOM 715 O O . ILE A 1 95 ? 24.409 2.328 -16.248 1.00 50.56 95 ILE A O 1
ATOM 719 N N . GLN A 1 96 ? 23.332 0.518 -16.973 1.00 54.22 96 GLN A N 1
ATOM 720 C CA . GLN A 1 96 ? 22.163 1.259 -17.481 1.00 54.22 96 GLN A CA 1
ATOM 721 C C . GLN A 1 96 ? 21.147 1.585 -16.380 1.00 54.22 96 GLN A C 1
ATOM 723 O O . GLN A 1 96 ? 20.432 2.586 -16.480 1.00 54.22 96 GLN A O 1
ATOM 728 N N . MET A 1 97 ? 21.101 0.785 -15.313 1.00 58.47 97 MET A N 1
ATOM 729 C CA . MET A 1 97 ? 20.222 1.017 -14.163 1.00 58.47 97 MET A CA 1
ATOM 730 C C . MET A 1 97 ? 20.760 2.126 -13.239 1.00 58.47 97 MET A C 1
ATOM 732 O O . MET A 1 97 ? 19.975 2.864 -12.644 1.00 58.47 97 MET A O 1
ATOM 736 N N . GLU A 1 98 ? 22.084 2.321 -13.200 1.00 58.34 98 GLU A N 1
ATOM 737 C CA . GLU A 1 98 ? 22.755 3.403 -12.459 1.00 58.34 98 GLU A CA 1
ATOM 738 C C . GLU A 1 98 ? 22.687 4.786 -13.135 1.00 58.34 98 GLU A C 1
ATOM 740 O O . GLU A 1 98 ? 23.067 5.798 -12.536 1.00 58.34 98 GLU A O 1
ATOM 745 N N . MET A 1 99 ? 22.163 4.891 -14.361 1.00 66.94 99 MET A N 1
ATOM 746 C CA . MET A 1 99 ? 21.987 6.197 -14.999 1.00 66.94 99 MET A CA 1
ATOM 747 C C . MET A 1 99 ? 20.913 7.036 -14.287 1.00 66.94 99 MET A C 1
ATOM 749 O O . MET A 1 99 ? 19.841 6.554 -13.913 1.00 66.94 99 MET A O 1
ATOM 753 N N . LYS A 1 100 ? 21.160 8.350 -14.161 1.00 69.69 100 LYS A N 1
ATOM 754 C CA . LYS A 1 100 ? 20.233 9.302 -13.510 1.00 69.69 100 LYS A CA 1
ATOM 755 C C . LYS A 1 100 ? 18.821 9.284 -14.120 1.00 69.69 100 LYS A C 1
ATOM 757 O O . LYS A 1 100 ? 17.856 9.532 -13.402 1.00 69.69 100 LYS A O 1
ATOM 762 N N . SER A 1 101 ? 18.691 9.006 -15.419 1.00 70.56 101 SER A N 1
ATOM 763 C CA . SER A 1 101 ? 17.406 8.875 -16.124 1.00 70.56 101 SER A CA 1
ATOM 764 C C . SER A 1 101 ? 16.622 7.638 -15.677 1.00 70.56 101 SER A C 1
ATOM 766 O O . SER A 1 101 ? 15.458 7.765 -15.304 1.00 70.56 101 SER A O 1
ATOM 768 N N . SER A 1 102 ? 17.271 6.475 -15.624 1.00 70.81 102 SER A N 1
ATOM 769 C CA . SER A 1 102 ? 16.690 5.211 -15.154 1.00 70.81 102 SER A CA 1
ATOM 770 C C . SER A 1 102 ? 16.236 5.303 -13.698 1.00 70.81 102 SER A C 1
ATOM 772 O O . SER A 1 102 ? 15.123 4.899 -13.370 1.00 70.81 102 SER A O 1
ATOM 774 N N . ARG A 1 103 ? 17.040 5.938 -12.831 1.00 77.44 103 ARG A N 1
ATOM 775 C CA . ARG A 1 103 ? 16.672 6.164 -11.424 1.00 77.44 103 ARG A CA 1
ATOM 776 C C . ARG A 1 103 ? 15.446 7.067 -11.275 1.00 77.44 103 ARG A C 1
ATOM 778 O O . ARG A 1 103 ? 14.597 6.808 -10.428 1.00 77.44 103 ARG A O 1
ATOM 785 N N . ARG A 1 104 ? 15.332 8.116 -12.099 1.00 80.75 104 ARG A N 1
ATOM 786 C CA . ARG A 1 104 ? 14.135 8.973 -12.124 1.00 80.75 104 ARG A CA 1
ATOM 787 C C . ARG A 1 104 ? 12.911 8.181 -12.571 1.00 80.75 104 ARG A C 1
ATOM 789 O O . ARG A 1 104 ? 11.908 8.226 -11.874 1.00 80.75 104 ARG A O 1
ATOM 796 N N . ALA A 1 105 ? 13.006 7.431 -13.670 1.00 81.50 105 ALA A N 1
ATOM 797 C CA . ALA A 1 105 ? 11.903 6.606 -14.167 1.00 81.50 105 ALA A CA 1
ATOM 798 C C . ALA A 1 105 ? 11.443 5.568 -13.129 1.00 81.50 105 ALA A C 1
ATOM 800 O O . ALA A 1 105 ? 10.246 5.442 -12.885 1.00 81.50 105 ALA A O 1
ATOM 801 N N . ALA A 1 106 ? 12.383 4.900 -12.453 1.00 82.69 106 ALA A N 1
ATOM 802 C CA . ALA A 1 106 ? 12.076 3.981 -11.361 1.00 82.69 106 ALA A CA 1
ATOM 803 C C . ALA A 1 106 ? 11.364 4.693 -10.201 1.00 82.69 106 ALA A C 1
ATOM 805 O O . ALA A 1 106 ? 10.312 4.241 -9.769 1.00 82.69 106 ALA A O 1
ATOM 806 N N . ASN A 1 107 ? 11.882 5.834 -9.731 1.00 86.56 107 ASN A N 1
ATOM 807 C CA . ASN A 1 107 ? 11.257 6.590 -8.642 1.00 86.56 107 ASN A CA 1
ATOM 808 C C . ASN A 1 107 ? 9.847 7.077 -9.002 1.00 86.56 107 ASN A C 1
ATOM 810 O O . ASN A 1 107 ? 8.948 6.974 -8.175 1.00 86.56 107 ASN A O 1
ATOM 814 N N . TYR A 1 108 ? 9.631 7.559 -10.230 1.00 89.00 108 TYR A N 1
ATOM 815 C CA . TYR A 1 108 ? 8.292 7.917 -10.700 1.00 89.00 108 TYR A CA 1
ATOM 816 C C . TYR A 1 108 ? 7.363 6.701 -10.742 1.00 89.00 108 TYR A C 1
ATOM 818 O O . TYR A 1 108 ? 6.222 6.814 -10.305 1.00 89.00 108 TYR A O 1
ATOM 826 N N . GLY A 1 109 ? 7.858 5.545 -11.198 1.00 86.56 109 GLY A N 1
ATOM 827 C CA . GLY A 1 109 ? 7.118 4.281 -11.176 1.00 86.56 109 GLY A CA 1
ATOM 828 C C . GLY A 1 109 ? 6.663 3.910 -9.772 1.00 86.56 109 GLY A C 1
ATOM 829 O O . GLY A 1 109 ? 5.495 3.607 -9.573 1.00 86.56 109 GLY A O 1
ATOM 830 N N . ARG A 1 110 ? 7.550 4.040 -8.783 1.00 89.81 110 ARG A N 1
ATOM 831 C CA . ARG A 1 110 ? 7.233 3.775 -7.372 1.00 89.81 110 ARG A CA 1
ATOM 832 C C . ARG A 1 110 ? 6.197 4.745 -6.820 1.00 89.81 110 ARG A C 1
ATOM 834 O O . ARG A 1 110 ? 5.217 4.306 -6.239 1.00 89.81 110 ARG A O 1
ATOM 841 N N . ILE A 1 111 ? 6.387 6.050 -7.025 1.00 92.94 111 ILE A N 1
ATOM 842 C CA . ILE A 1 111 ? 5.473 7.085 -6.512 1.00 92.94 111 ILE A CA 1
ATOM 843 C C . ILE A 1 111 ? 4.074 6.905 -7.102 1.00 92.94 111 ILE A C 1
ATOM 845 O O . ILE A 1 111 ? 3.090 6.879 -6.365 1.00 92.94 111 ILE A O 1
ATOM 849 N N . ILE A 1 112 ? 3.984 6.761 -8.425 1.00 92.75 112 ILE A N 1
ATOM 850 C CA . ILE A 1 112 ? 2.705 6.555 -9.111 1.00 92.75 112 ILE A CA 1
ATOM 851 C C . ILE A 1 112 ? 2.110 5.208 -8.704 1.00 92.75 112 ILE A C 1
ATOM 853 O O . ILE A 1 112 ? 0.915 5.135 -8.441 1.00 92.75 112 ILE A O 1
ATOM 857 N N . GLY A 1 113 ? 2.941 4.171 -8.598 1.00 91.44 113 GLY A N 1
ATOM 858 C CA . GLY A 1 113 ? 2.530 2.839 -8.181 1.00 91.44 113 GLY A CA 1
ATOM 859 C C . GLY A 1 113 ? 1.879 2.839 -6.802 1.00 91.44 113 GLY A C 1
ATOM 860 O O . GLY A 1 113 ? 0.722 2.450 -6.696 1.00 91.44 113 GLY A O 1
ATOM 861 N N . ILE A 1 114 ? 2.566 3.365 -5.781 1.00 92.62 114 ILE A N 1
ATOM 862 C CA . ILE A 1 114 ? 2.011 3.511 -4.424 1.00 92.62 114 ILE A CA 1
ATOM 863 C C . ILE A 1 114 ? 0.717 4.316 -4.477 1.00 92.62 114 ILE A C 1
ATOM 865 O O . ILE A 1 114 ? -0.296 3.873 -3.958 1.00 92.62 114 ILE A O 1
ATOM 869 N N . THR A 1 115 ? 0.725 5.470 -5.149 1.00 93.19 115 THR A N 1
ATOM 870 C CA . THR A 1 115 ? -0.439 6.366 -5.178 1.00 93.19 115 THR A CA 1
ATOM 871 C C . THR A 1 115 ? -1.670 5.669 -5.761 1.00 93.19 115 THR A C 1
ATOM 873 O O . THR A 1 115 ? -2.743 5.709 -5.167 1.00 93.19 115 THR A O 1
ATOM 876 N N . VAL A 1 116 ? -1.525 4.995 -6.906 1.00 93.69 116 VAL A N 1
ATOM 877 C CA . VAL A 1 116 ? -2.619 4.242 -7.536 1.00 93.69 116 VAL A CA 1
ATOM 878 C C . VAL A 1 116 ? -3.031 3.056 -6.667 1.00 93.69 116 VAL A C 1
ATOM 880 O O . VAL A 1 116 ? -4.224 2.849 -6.465 1.00 93.69 116 VAL A O 1
ATOM 883 N N . GLY A 1 117 ? -2.068 2.312 -6.120 1.00 91.81 117 GLY A N 1
ATOM 884 C CA . GLY A 1 117 ? -2.320 1.199 -5.207 1.00 91.81 117 GLY A CA 1
ATOM 885 C C . GLY A 1 117 ? -3.161 1.623 -4.009 1.00 91.81 117 GLY A C 1
ATOM 886 O O . GLY A 1 117 ? -4.217 1.049 -3.774 1.00 91.81 117 GLY A O 1
ATOM 887 N N . CYS A 1 118 ? -2.756 2.691 -3.324 1.00 91.94 118 CYS A N 1
ATOM 888 C CA . CYS A 1 118 ? -3.467 3.263 -2.187 1.00 91.94 118 CYS A CA 1
ATOM 889 C C . CYS A 1 118 ? -4.900 3.682 -2.547 1.00 91.94 118 CYS A C 1
ATOM 891 O O . CYS A 1 118 ? -5.823 3.407 -1.782 1.00 91.94 118 CYS A O 1
ATOM 893 N N . LEU A 1 119 ? -5.111 4.319 -3.707 1.00 90.69 119 LEU A N 1
ATOM 894 C CA . LEU A 1 119 ? -6.451 4.709 -4.169 1.00 90.69 119 LEU A CA 1
ATOM 895 C C . LEU A 1 119 ? -7.352 3.494 -4.420 1.00 90.69 119 LEU A C 1
ATOM 897 O O . LEU A 1 119 ? -8.523 3.515 -4.053 1.00 90.69 119 LEU A O 1
ATOM 901 N N . VAL A 1 120 ? -6.812 2.426 -5.011 1.00 90.06 120 VAL A N 1
AT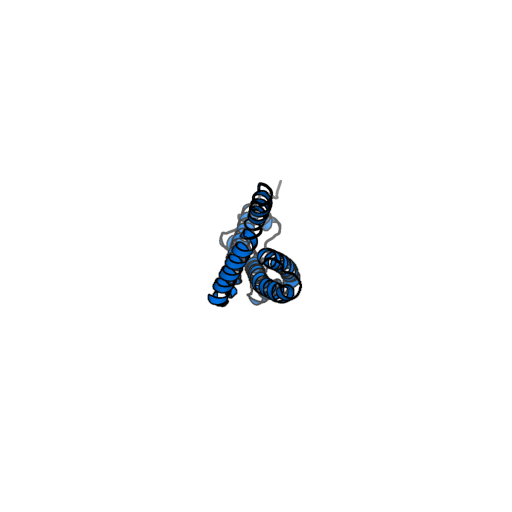OM 902 C CA . VAL A 1 120 ? -7.550 1.169 -5.209 1.00 90.06 120 VAL A CA 1
ATOM 903 C C . VAL A 1 120 ? -7.786 0.461 -3.870 1.00 90.06 120 VAL A C 1
ATOM 905 O O . VAL A 1 120 ? -8.861 -0.086 -3.646 1.00 90.06 120 VAL A O 1
ATOM 908 N N . GLY A 1 121 ? -6.820 0.508 -2.950 1.00 86.88 121 GLY A N 1
ATOM 909 C CA . GLY A 1 121 ? -6.908 -0.084 -1.612 1.00 86.88 121 GLY A CA 1
ATOM 910 C C . GLY A 1 121 ? -7.951 0.578 -0.711 1.00 86.88 121 GLY A C 1
ATOM 911 O O . GLY A 1 121 ? -8.427 -0.056 0.220 1.00 86.88 121 GLY A O 1
ATOM 912 N N . MET A 1 122 ? -8.373 1.809 -1.020 1.00 86.25 122 MET A N 1
ATOM 913 C CA . MET A 1 122 ? -9.494 2.488 -0.354 1.00 86.25 122 MET A CA 1
ATOM 914 C C . MET A 1 122 ? -10.878 1.982 -0.799 1.00 86.25 122 MET A C 1
ATOM 916 O O . MET A 1 122 ? -11.886 2.416 -0.248 1.00 86.25 122 MET A O 1
ATOM 920 N N . PHE A 1 123 ? -10.965 1.053 -1.759 1.00 83.69 123 PHE A N 1
ATOM 921 C CA . PHE A 1 123 ? -12.231 0.465 -2.215 1.00 83.69 123 PHE A CA 1
ATOM 922 C C . PHE A 1 123 ? -13.148 -0.075 -1.097 1.00 83.69 123 PHE A C 1
ATOM 924 O O . PHE A 1 123 ? -14.357 0.119 -1.223 1.00 83.69 123 PHE A O 1
ATOM 931 N N . PRO A 1 124 ? -12.655 -0.680 0.008 1.00 77.00 124 PRO A N 1
ATOM 932 C CA . PRO A 1 124 ? -13.507 -1.093 1.124 1.00 77.00 124 PRO A CA 1
ATOM 933 C C . PRO A 1 124 ? -14.357 0.041 1.708 1.00 77.00 124 PRO A C 1
ATOM 935 O O . PRO A 1 124 ? -15.498 -0.208 2.083 1.00 77.00 124 PRO A O 1
ATOM 938 N N . LEU A 1 125 ? -13.881 1.295 1.683 1.00 75.56 125 LEU A N 1
ATOM 939 C CA . LEU A 1 125 ? -14.658 2.462 2.132 1.00 75.56 125 LEU A CA 1
ATOM 940 C C . LEU A 1 125 ? -15.912 2.711 1.284 1.00 75.56 125 LEU A C 1
ATOM 942 O O . LEU A 1 125 ? -16.852 3.338 1.757 1.00 75.56 125 LEU A O 1
ATOM 946 N N . LEU A 1 126 ? -15.944 2.243 0.031 1.00 71.75 126 LEU A N 1
ATOM 947 C CA 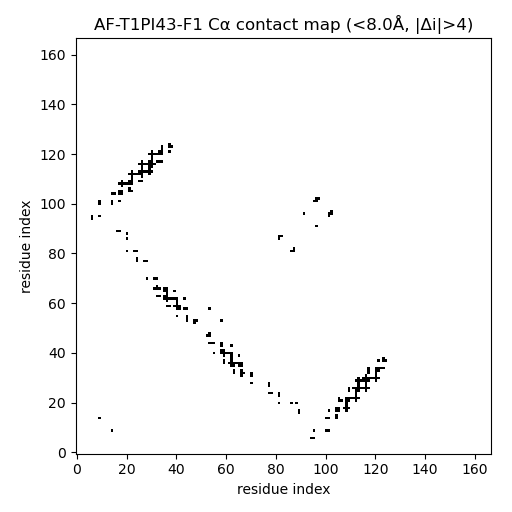. LEU A 1 126 ? -17.140 2.342 -0.812 1.00 71.75 126 LEU A CA 1
ATOM 948 C C . LEU A 1 126 ? -18.209 1.303 -0.438 1.00 71.75 126 LEU A C 1
ATOM 950 O O . LEU A 1 126 ? -19.370 1.495 -0.796 1.00 71.75 126 LEU A O 1
ATOM 954 N N . PHE A 1 127 ? -17.828 0.224 0.255 1.00 70.38 127 PHE A N 1
ATOM 955 C CA . PHE A 1 127 ? -18.726 -0.852 0.698 1.00 70.38 127 PHE A CA 1
ATOM 956 C C . PHE A 1 127 ? -19.066 -0.778 2.188 1.00 70.38 127 PHE A C 1
ATOM 958 O O . PHE A 1 127 ? -20.081 -1.339 2.594 1.00 70.38 127 PHE A O 1
ATOM 965 N N . MET A 1 128 ? -18.256 -0.083 2.990 1.00 64.25 128 MET A N 1
ATOM 966 C CA . MET A 1 128 ? -18.590 0.276 4.367 1.00 64.25 128 MET A CA 1
ATOM 967 C C . MET A 1 128 ? -19.776 1.250 4.335 1.00 64.25 128 MET A C 1
ATOM 969 O O . MET A 1 128 ? -19.686 2.365 3.818 1.00 64.25 128 MET A O 1
ATOM 973 N N . ASP A 1 129 ? -20.931 0.770 4.791 1.00 55.69 129 ASP A N 1
ATOM 974 C CA . ASP A 1 129 ? -22.220 1.445 4.683 1.00 55.69 129 ASP A CA 1
ATOM 975 C C . ASP A 1 129 ? -22.152 2.873 5.246 1.00 55.69 129 ASP A C 1
ATOM 977 O O . ASP A 1 129 ? -21.660 3.103 6.349 1.00 55.69 129 ASP A O 1
ATOM 981 N N . ARG A 1 130 ? -22.720 3.848 4.524 1.00 58.50 130 ARG A N 1
ATOM 982 C CA . ARG A 1 130 ? -22.734 5.278 4.909 1.00 58.50 130 ARG A CA 1
ATOM 983 C C . ARG A 1 130 ? -23.305 5.514 6.320 1.00 58.50 130 ARG A C 1
ATOM 985 O O . ARG A 1 130 ? -23.015 6.532 6.939 1.00 58.50 130 ARG A O 1
ATOM 992 N N . LYS A 1 131 ? -24.099 4.557 6.811 1.00 54.28 131 LYS A N 1
ATOM 993 C CA . LYS A 1 131 ? -24.658 4.520 8.164 1.00 54.28 131 LYS A CA 1
ATOM 994 C C . LYS A 1 131 ? -23.610 4.295 9.250 1.00 54.28 131 LYS A C 1
ATOM 996 O O . LYS A 1 131 ? -23.697 4.967 10.262 1.00 54.28 131 LYS A O 1
ATOM 1001 N N . ALA A 1 132 ? -22.614 3.436 9.026 1.00 61.69 132 ALA A N 1
ATOM 1002 C CA . ALA A 1 132 ? -21.539 3.206 9.994 1.00 61.69 132 ALA A CA 1
ATOM 1003 C C . ALA A 1 132 ? -20.760 4.505 10.255 1.00 61.69 132 ALA A C 1
ATOM 1005 O O . ALA A 1 132 ? -20.613 4.922 11.395 1.00 61.69 132 ALA A O 1
ATOM 1006 N N . ILE A 1 133 ? -20.420 5.232 9.184 1.00 62.81 133 ILE A N 1
ATOM 1007 C CA . ILE A 1 133 ? -19.756 6.541 9.273 1.00 62.81 133 ILE A CA 1
ATOM 1008 C C . ILE A 1 133 ? -20.654 7.586 9.960 1.00 62.81 133 ILE A C 1
ATOM 1010 O O . ILE A 1 133 ? -20.174 8.408 10.736 1.00 62.81 133 ILE A O 1
ATOM 1014 N N . GLU A 1 134 ? -21.959 7.614 9.663 1.00 62.88 134 GLU A N 1
ATOM 1015 C CA . GLU A 1 134 ? -22.891 8.548 10.314 1.00 62.88 134 GLU A CA 1
ATOM 1016 C C . GLU A 1 134 ? -23.104 8.245 11.797 1.00 62.88 134 GLU A C 1
ATOM 1018 O O . GLU A 1 134 ? -23.253 9.184 12.579 1.00 62.88 134 GLU A O 1
ATOM 1023 N N . ASP A 1 135 ? -23.135 6.973 12.179 1.00 65.12 135 ASP A N 1
ATOM 1024 C CA . ASP A 1 135 ? -23.348 6.548 13.557 1.00 65.12 135 ASP A CA 1
ATOM 1025 C C . ASP A 1 135 ? -22.075 6.746 14.394 1.00 65.12 135 ASP A C 1
ATOM 1027 O O . ASP A 1 135 ? -22.171 7.339 15.466 1.00 65.12 135 ASP A O 1
ATOM 1031 N N . GLU A 1 136 ? -20.884 6.462 13.854 1.00 68.31 136 GLU A N 1
ATOM 1032 C CA . GLU A 1 136 ? -19.600 6.866 14.457 1.00 68.31 136 GLU A CA 1
ATOM 1033 C C . GLU A 1 136 ? -19.538 8.382 14.689 1.00 68.31 136 GLU A C 1
ATOM 1035 O O . GLU A 1 136 ? -19.162 8.851 15.765 1.00 68.31 136 GLU A O 1
ATOM 1040 N N . ARG A 1 137 ? -19.970 9.183 13.702 1.00 71.38 137 ARG A N 1
ATOM 1041 C CA . ARG A 1 137 ? -19.964 10.648 13.825 1.00 71.38 137 ARG A CA 1
ATOM 1042 C C . ARG A 1 137 ? -20.942 11.142 14.893 1.00 71.38 137 ARG A C 1
ATOM 1044 O O . ARG A 1 137 ? -20.639 12.110 15.590 1.00 71.38 137 ARG A O 1
ATOM 1051 N N . LYS A 1 138 ? -22.107 10.496 15.033 1.00 70.88 138 LYS A N 1
ATOM 1052 C CA . LYS A 1 138 ? -23.082 10.804 16.095 1.00 70.88 138 LYS A CA 1
ATOM 1053 C C . LYS A 1 138 ? -22.552 10.412 17.469 1.00 70.88 138 LYS A C 1
ATOM 1055 O O . LYS A 1 138 ? -22.678 11.209 18.392 1.00 70.88 138 LYS A O 1
ATOM 1060 N N . GLU A 1 139 ? -21.945 9.237 17.603 1.00 72.94 139 GLU A N 1
ATOM 1061 C CA . GLU A 1 139 ? -21.339 8.783 18.857 1.00 72.94 139 GLU A CA 1
ATOM 1062 C C . GLU A 1 139 ? -20.188 9.701 19.289 1.00 72.94 139 GLU A C 1
ATOM 1064 O O . GLU A 1 139 ? -20.085 10.057 20.464 1.00 72.94 139 GLU A O 1
ATOM 1069 N N . GLU A 1 140 ? -19.366 10.172 18.346 1.00 74.06 140 GLU A N 1
ATOM 1070 C CA . GLU A 1 140 ? -18.300 11.138 18.621 1.00 74.06 140 GLU A CA 1
ATOM 1071 C C . GLU A 1 140 ? -18.861 12.515 19.037 1.00 74.06 140 GLU A C 1
ATOM 1073 O O . GLU A 1 140 ? -18.346 13.152 19.962 1.00 74.06 140 GLU A O 1
ATOM 1078 N N . GLU A 1 141 ? -19.946 12.976 18.400 1.00 76.75 141 GLU A N 1
ATOM 1079 C CA . GLU A 1 141 ? -20.673 14.191 18.792 1.00 76.75 141 GLU A CA 1
ATOM 1080 C C . GLU A 1 141 ? -21.323 14.057 20.184 1.00 76.75 141 GLU A C 1
ATOM 1082 O O . GLU A 1 141 ? -21.291 15.010 20.970 1.00 76.75 141 GLU A O 1
ATOM 1087 N N . GLU A 1 142 ? -21.887 12.895 20.523 1.00 76.38 142 GLU A N 1
ATOM 1088 C CA . GLU A 1 142 ? -22.454 12.611 21.847 1.00 76.38 142 GLU A CA 1
ATOM 1089 C C . GLU A 1 142 ? -21.373 12.515 22.929 1.00 76.38 142 GLU A C 1
ATOM 1091 O O . GLU A 1 142 ? -21.528 13.122 23.993 1.00 76.38 142 GLU A O 1
ATOM 1096 N N . ARG A 1 143 ? -20.233 11.864 22.653 1.00 77.12 143 ARG A N 1
ATOM 1097 C CA . ARG A 1 143 ? -19.067 11.855 23.555 1.00 77.12 143 ARG A CA 1
ATOM 1098 C C . ARG A 1 143 ? -18.537 13.258 23.815 1.00 77.12 143 ARG A C 1
ATOM 1100 O O . ARG A 1 143 ? -18.350 13.620 24.973 1.00 77.12 143 ARG A O 1
ATOM 1107 N N . LYS A 1 144 ? -18.360 14.082 22.775 1.00 76.12 144 LYS A N 1
ATOM 1108 C CA . LYS A 1 144 ? -17.914 15.481 22.931 1.00 76.12 144 LYS A CA 1
ATOM 1109 C C . LYS A 1 144 ? -18.907 16.305 23.754 1.00 76.12 144 LYS A C 1
ATOM 1111 O O . LYS A 1 144 ? -18.492 17.129 24.567 1.00 76.12 144 LYS A O 1
ATOM 1116 N N . LYS A 1 145 ? -20.216 16.068 23.602 1.00 75.50 145 LYS A N 1
ATOM 1117 C CA . LYS A 1 145 ? -21.250 16.695 24.449 1.00 75.50 145 LYS A CA 1
ATOM 1118 C C . LYS A 1 145 ? -21.166 16.237 25.908 1.00 75.50 145 LYS A C 1
ATOM 1120 O O . LYS A 1 145 ? -21.350 17.060 26.802 1.00 75.50 145 LYS A O 1
ATOM 1125 N N . LEU A 1 146 ? -20.872 14.960 26.154 1.00 70.25 146 LEU A N 1
ATOM 1126 C CA . LEU A 1 146 ? -20.684 14.407 27.498 1.00 70.25 146 LEU A CA 1
ATOM 1127 C C . LEU A 1 146 ? -19.396 14.915 28.165 1.00 70.25 146 LEU A C 1
ATOM 1129 O O . LEU A 1 146 ? -19.420 15.190 29.359 1.00 70.25 146 LEU A O 1
ATOM 1133 N N . GLU A 1 147 ? -18.313 15.119 27.410 1.00 64.75 147 GLU A N 1
ATOM 1134 C CA . GLU A 1 147 ? -17.039 15.677 27.899 1.00 64.75 147 GLU A CA 1
ATOM 1135 C C . GLU A 1 147 ? -17.068 17.198 28.122 1.00 64.75 147 GLU A C 1
ATOM 1137 O O . GLU A 1 147 ? -16.282 17.712 28.917 1.00 64.75 147 GLU A O 1
ATOM 1142 N N . LEU A 1 148 ? -17.985 17.936 27.482 1.00 60.97 148 LEU A N 1
ATOM 1143 C CA . LEU A 1 148 ? -18.212 19.360 27.773 1.00 60.97 148 LEU A CA 1
ATOM 1144 C C . LEU A 1 148 ? -19.066 19.598 29.030 1.00 60.97 148 LEU A C 1
ATOM 1146 O O . LEU A 1 148 ? -19.019 20.682 29.612 1.00 60.97 148 LEU A O 1
ATOM 1150 N N . LYS A 1 149 ? -19.842 18.601 29.463 1.00 54.53 149 LYS A N 1
ATOM 1151 C CA . LYS A 1 149 ? -20.747 18.702 30.616 1.00 54.53 149 LYS A CA 1
ATOM 1152 C C . LYS A 1 149 ? -20.089 18.735 32.020 1.00 54.53 149 LYS A C 1
ATOM 1154 O O . LYS A 1 149 ? -20.695 19.351 32.895 1.00 54.53 149 LYS A O 1
ATOM 1159 N N . PRO A 1 150 ? -18.871 18.210 32.297 1.00 51.09 150 PRO A N 1
ATOM 1160 C CA . PRO A 1 150 ? -18.318 18.162 33.658 1.00 51.09 150 PRO A CA 1
ATOM 1161 C C . PRO A 1 150 ? -17.863 19.510 34.235 1.00 51.09 150 PRO A C 1
ATOM 1163 O O . PRO A 1 150 ? -17.441 19.555 35.387 1.00 51.09 150 PRO A O 1
ATOM 1166 N N . LYS A 1 151 ? -17.896 20.603 33.458 1.00 48.34 151 LYS A N 1
ATOM 1167 C CA . LYS A 1 151 ? -17.407 21.918 33.909 1.00 48.34 151 LYS A CA 1
ATOM 1168 C C . LYS A 1 151 ? -18.508 22.929 34.234 1.00 48.34 151 LYS A C 1
ATOM 1170 O O . LYS A 1 151 ? -18.186 24.035 34.643 1.00 48.34 151 LYS A O 1
ATOM 1175 N N . ALA A 1 152 ? -19.779 22.569 34.044 1.00 48.75 152 ALA A N 1
ATOM 1176 C CA . ALA A 1 152 ? -20.911 23.467 34.291 1.00 48.75 152 ALA A CA 1
ATOM 1177 C C . ALA A 1 152 ? -21.706 23.137 35.570 1.00 48.75 152 ALA A C 1
ATOM 1179 O O . ALA A 1 152 ? -22.432 23.998 36.057 1.00 48.75 152 ALA A O 1
ATOM 1180 N N . GLU A 1 153 ? -21.575 21.929 36.133 1.00 47.50 153 GLU A N 1
ATOM 1181 C CA . GLU A 1 153 ? -22.295 21.536 37.361 1.00 47.50 153 GLU A CA 1
ATOM 1182 C C . GLU A 1 153 ? -21.504 21.807 38.652 1.00 47.50 153 GLU A C 1
ATOM 1184 O O . GLU A 1 153 ? -22.108 22.056 39.690 1.00 47.50 153 GLU A O 1
ATOM 1189 N N . THR A 1 154 ? -20.170 21.866 38.608 1.00 44.50 154 THR A N 1
ATOM 1190 C CA . THR A 1 154 ? -19.334 22.076 39.808 1.00 44.50 154 THR A CA 1
ATOM 1191 C C . THR A 1 154 ? -19.310 23.512 40.337 1.00 44.50 154 THR A C 1
ATOM 1193 O O . THR A 1 154 ? -19.005 23.704 41.511 1.00 44.50 154 THR A O 1
ATOM 1196 N N . ASP A 1 155 ? -19.689 24.511 39.534 1.00 46.16 155 ASP A N 1
ATOM 1197 C CA . ASP A 1 155 ? -19.772 25.908 39.994 1.00 46.16 155 ASP A CA 1
ATOM 1198 C C . ASP A 1 155 ? -21.144 26.269 40.595 1.00 46.16 155 ASP A C 1
ATOM 1200 O O . ASP A 1 155 ? -21.254 27.251 41.332 1.00 46.16 155 ASP A O 1
ATOM 1204 N N . ASN A 1 156 ? -22.195 25.477 40.340 1.00 48.78 156 ASN A N 1
ATOM 1205 C CA . ASN A 1 156 ? -23.548 25.824 40.791 1.00 48.78 156 ASN A CA 1
ATOM 1206 C C . ASN A 1 156 ? -23.851 25.342 42.224 1.00 48.78 156 ASN A C 1
ATOM 1208 O O . ASN A 1 156 ? -24.598 26.003 42.946 1.00 48.78 156 ASN A O 1
ATOM 1212 N N . ASP A 1 157 ? -23.207 24.265 42.685 1.00 45.72 157 ASP A N 1
ATOM 1213 C CA . ASP A 1 157 ? -23.349 23.786 44.070 1.00 45.72 157 ASP A CA 1
ATOM 1214 C C . ASP A 1 157 ? -22.582 24.657 45.085 1.00 45.72 157 ASP A C 1
ATOM 1216 O O . ASP A 1 157 ? -22.992 24.789 46.242 1.00 45.72 157 ASP A O 1
ATOM 1220 N N . ALA A 1 158 ? -21.514 25.342 44.658 1.00 47.75 158 ALA A N 1
ATOM 1221 C CA . ALA A 1 158 ? -20.786 26.288 45.509 1.00 47.75 158 ALA A CA 1
ATOM 1222 C C . ALA A 1 158 ? -21.567 27.598 45.750 1.00 47.75 158 ALA A C 1
ATOM 1224 O O . ALA A 1 158 ? -21.423 28.228 46.802 1.00 47.75 158 ALA A O 1
ATOM 1225 N N . ALA A 1 159 ? -22.433 28.000 44.813 1.00 47.22 159 ALA A N 1
ATOM 1226 C CA . ALA A 1 159 ? -23.234 29.218 44.934 1.00 47.22 159 ALA A CA 1
ATOM 1227 C C . ALA A 1 159 ? -24.423 29.061 45.903 1.00 47.22 159 ALA A C 1
ATOM 1229 O O . ALA A 1 159 ? -24.764 30.011 46.609 1.00 47.22 159 ALA A O 1
ATOM 1230 N N . ILE A 1 160 ? -25.010 27.863 46.010 1.00 49.88 160 ILE A N 1
ATOM 1231 C CA . ILE A 1 160 ? -26.193 27.615 46.858 1.00 49.88 160 ILE A CA 1
ATOM 1232 C C . ILE A 1 160 ? -25.812 27.469 48.346 1.00 49.88 160 ILE A C 1
ATOM 1234 O O . ILE A 1 160 ? -26.588 27.835 49.231 1.00 49.88 160 ILE A O 1
ATOM 1238 N N . SER A 1 161 ? -24.584 27.037 48.661 1.00 47.25 161 SER A N 1
ATOM 1239 C CA . SER A 1 161 ? -24.124 26.913 50.055 1.00 47.25 161 SER A CA 1
ATOM 1240 C C . SER A 1 161 ? -23.793 28.252 50.739 1.00 47.25 161 SER A C 1
ATOM 1242 O O . SER A 1 161 ? -23.636 28.273 51.960 1.00 47.25 161 SER A O 1
ATOM 1244 N N . SER A 1 162 ? -23.675 29.366 50.006 1.00 51.34 162 SER A N 1
ATOM 1245 C CA . SER A 1 162 ? -23.242 30.660 50.573 1.00 51.34 162 SER A CA 1
ATOM 1246 C C . SER A 1 162 ? -24.379 31.635 50.907 1.00 51.34 162 SER A C 1
ATOM 1248 O O . SER A 1 162 ? -24.124 32.685 51.490 1.00 51.34 162 SER A O 1
ATOM 1250 N N . THR A 1 163 ? -25.638 31.295 50.605 1.00 48.09 163 THR A N 1
ATOM 1251 C CA . THR A 1 163 ? -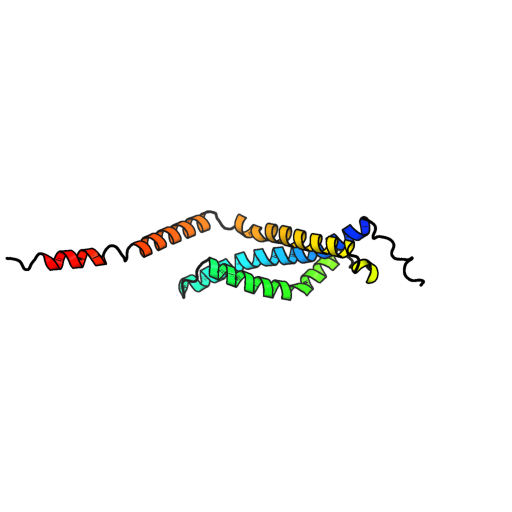26.798 32.184 50.833 1.00 48.09 163 THR A CA 1
ATOM 1252 C C . THR A 1 163 ? -27.702 31.787 52.007 1.00 48.09 163 THR A C 1
ATOM 1254 O O . THR A 1 163 ? -28.649 32.510 52.295 1.00 48.09 163 THR A O 1
ATOM 1257 N N . THR A 1 164 ? -27.406 30.703 52.738 1.00 46.41 164 THR A N 1
ATOM 1258 C CA . THR A 1 164 ? -28.283 30.203 53.830 1.00 46.41 164 THR A CA 1
ATOM 1259 C C . THR A 1 164 ? -27.750 30.480 55.251 1.00 46.41 164 THR A C 1
ATOM 1261 O O . THR A 1 164 ? -28.288 29.969 56.224 1.00 46.41 164 THR A O 1
ATOM 1264 N N . SER A 1 165 ? -26.710 31.306 55.418 1.00 41.97 165 SER A N 1
ATOM 1265 C CA . SER A 1 165 ? -26.135 31.644 56.740 1.00 41.97 165 SER A CA 1
ATOM 1266 C C . SER A 1 165 ? -26.182 33.136 57.099 1.00 41.97 165 SER A C 1
ATOM 1268 O O . SER A 1 165 ? -25.451 33.586 57.979 1.00 41.97 165 SER A O 1
ATOM 1270 N N . ALA A 1 166 ? -27.071 33.903 56.465 1.00 45.94 166 ALA A N 1
ATOM 1271 C CA . ALA A 1 166 ? -27.371 35.280 56.854 1.00 45.94 166 ALA A CA 1
ATOM 1272 C C . ALA A 1 166 ? -28.873 35.461 57.119 1.00 45.94 166 ALA A C 1
ATOM 1274 O O . ALA A 1 166 ? -29.559 36.163 56.379 1.00 45.94 166 ALA A O 1
ATOM 1275 N N . GLN A 1 167 ? -29.369 34.810 58.174 1.00 36.97 167 GLN A N 1
ATOM 1276 C CA . GLN A 1 167 ? -30.534 35.243 58.950 1.00 36.97 167 GLN A CA 1
ATOM 1277 C C . GLN A 1 167 ? -30.458 34.683 60.368 1.00 36.97 167 GLN A C 1
ATOM 1279 O O . GLN A 1 167 ? -30.112 33.490 60.509 1.00 36.97 167 GLN A O 1
#

Nearest PDB structures (foldseek):
  8dku-assembly1_B  TM=3.147E-01  e=6.191E+00  Aquifex aeolicus VF5

Radius of gyration: 27.76 Å; Cα contacts (8 Å, |Δi|>4): 145; chains: 1; bounding box: 71×50×85 Å

Organism: Musca domestica (NCBI:txid7370)

Foldseek 3Di:
DPDPPPQDQDDPVVLVLLLQLLQQLLLQLLLLQLQQLVVQLVVVCVVCVVPHRDDSVRSSVVSNVVSVVVSVVCSVVSVVVCVVVVSPPPPDDVVNCPDPSNVVSSVVSNVVSNVNSNVNSCVVVVVPDPVVVVVVVVVVVVVVVVVVPPPPPVVVVVVVVPPPPDD

Solvent-accessible surface area (backbone atoms only — not comparable to full-atom values): 9171 Å² total; per-residue (Å²): 144,89,79,84,86,76,78,72,75,80,50,74,72,55,42,50,52,45,17,50,70,36,11,55,54,27,20,53,38,22,19,49,28,39,34,41,11,53,53,44,12,53,53,44,40,62,63,30,61,80,77,47,87,65,51,71,71,55,24,37,52,51,10,41,54,55,14,50,55,49,40,62,69,36,45,66,58,44,52,50,49,36,54,74,71,62,55,66,82,74,93,63,57,71,75,61,56,68,33,73,65,42,47,47,35,29,51,51,16,31,55,52,14,29,53,54,11,34,61,61,15,47,51,62,64,77,69,52,53,74,60,58,59,53,49,53,52,48,52,52,52,50,48,54,54,59,70,62,49,76,75,67,60,72,64,56,62,63,59,64,72,71,71,78,82,82,127

Sequence (167 aa):
MKAAEKAVSPSSADLWKIFFVNAVPFVAFGFLDNFTMIIAGDYIEYLFGTFMCISTMAAAGLGNTISDVLGIGSAYYVERGCEILGLRPPDLTPIQMEMKSSRRAANYGRIIGITVGCLVGMFPLLFMDRKAIEDERKEEEERKKLELKPKAETDNDAAISSTTSAQ

pLDDT: mean 72.38, std 16.04, range [36.97, 93.69]

InterPro domains:
  IPR019537 Transmembrane protein 65 [PF10507] (22-129)
  IPR019537 Transmembrane protein 65 [PTHR21706] (1-146)

Secondary structure (DSSP, 8-state):
--SSS------HHHHHHHHHHHHHHHHHHHHHHHHHHHHHHHHHHHHHHTTS---HHHHHHHHHHHHHHHHHHTHHHHHHHHHHTT-PPP---HHHHTSHHHHHHHHHHHHHHHHHHHHHHTTHHHHS-HHHHHHHHHHHHHHHHHHHGGGTSTTHHHHHTTSSS--

Mean predicted aligned error: 14.26 Å